Protein AF-A0A3M7C240-F1 (afdb_monomer)

Foldseek 3Di:
DDDDDDDDDDDDDPPDDDPPPPPPDAACPQPDAQHFDDAAQPDDDFDPVRVAPDVVLQVLFVPADAAPQKDWQDWKDFFEFDDPFWPDKDWDNGQHNNVLVVVQVPDPLFFKKKWWKKWDARTQADPVRQAHGTHITTMIITGSDADHPVRRPHQFDHRRNHTMGITGMIMMGGD

Nearest PDB structures (foldseek):
  6ilo-assembly1_A  TM=1.448E-01  e=7.488E+00  Echovirus E6

Organism: Hortaea werneckii (NCBI:txid91943)

Solvent-accessible surface area (backbone atoms only — not comparable to full-atom values): 9666 Å² total; per-residue (Å²): 133,87,82,84,90,80,85,86,79,84,77,81,81,78,78,76,78,71,79,76,75,74,74,82,74,64,39,82,49,49,83,40,77,37,0,43,42,79,83,42,60,39,80,79,42,88,46,67,72,56,46,75,68,38,65,63,40,46,54,50,32,72,66,44,63,66,31,92,63,40,42,72,48,33,66,48,33,56,15,39,73,54,72,80,47,72,69,54,70,46,83,37,77,57,90,48,46,52,63,44,46,49,54,29,72,72,36,90,68,41,32,14,39,36,38,27,38,32,43,39,46,42,27,27,49,24,94,95,33,31,61,45,63,58,30,16,31,28,39,30,35,31,19,48,38,75,59,42,60,88,27,33,68,41,47,59,49,72,42,75,70,30,67,32,40,31,32,24,15,29,27,31,24,59,108

pLDDT: mean 90.78, std 16.63, range [34.62, 98.94]

Sequence (175 aa):
MQLISGLLLGASALAAASPLVERQSFSTDPNAPCGVQSFGTGPPSGSDASFEANPAYSAFAFAAPAPKGYKAAFRNQDGSTQQDGYMGYYLLQTYNTTACGQYCDNANGCNAFNIYFERDPLLNPAPACPNPLPTTNIKCSLWGSPVSAATATNEGQYREQFHVVIAGSDGFNKQ

Secondary structure (DSSP, 8-state):
---------------------------SSTTSTTPBPPPP-SPP-SSHHHHHT-HHHHHHHHHSPPPTTEEEEEEEESSB--SS-EEEEEEESS--HHHHHHHHHHSTT--EEEEEEEEEESB--BTTBSSPPEEEEEEEEEESS---GGG--B-EEEETTEEEEEEEEEEEEE-

Mean predicted aligned error: 8.28 Å

Radius of gyration: 26.03 Å; Cα contacts (8 Å, |Δi|>4): 395; chains: 1; bounding box: 74×46×84 Å

Structure (mmCIF, N/CA/C/O backbone):
data_AF-A0A3M7C240-F1
#
_entry.id   AF-A0A3M7C240-F1
#
loop_
_atom_site.group_PDB
_atom_site.id
_atom_site.type_symbol
_atom_site.label_atom_id
_atom_site.label_alt_id
_atom_site.label_comp_id
_atom_site.label_asym_id
_atom_site.label_entity_id
_atom_site.label_seq_id
_atom_site.pdbx_PDB_ins_code
_atom_site.Cartn_x
_atom_site.Cartn_y
_atom_site.Cartn_z
_atom_site.occupancy
_atom_site.B_iso_or_equiv
_atom_site.auth_seq_id
_atom_site.auth_comp_id
_atom_site.auth_asym_id
_atom_site.auth_atom_id
_atom_site.pdbx_PDB_model_num
ATOM 1 N N . MET A 1 1 ? 54.310 31.393 -69.124 1.00 38.94 1 MET A N 1
ATOM 2 C CA . MET A 1 1 ? 53.194 32.036 -68.399 1.00 38.94 1 MET A CA 1
ATOM 3 C C . MET A 1 1 ? 52.076 31.005 -68.370 1.00 38.94 1 MET A C 1
ATOM 5 O O . MET A 1 1 ? 51.603 30.652 -69.435 1.00 38.94 1 MET A O 1
ATOM 9 N N . GLN A 1 2 ? 51.957 30.224 -67.293 1.00 34.75 2 GLN A N 1
ATOM 10 C CA . GLN A 1 2 ? 51.044 30.509 -66.171 1.00 34.75 2 GLN A CA 1
ATOM 11 C C . GLN A 1 2 ? 49.575 30.544 -66.652 1.00 34.75 2 GLN A C 1
ATOM 13 O O . GLN A 1 2 ? 49.280 31.308 -67.555 1.00 34.75 2 GLN A O 1
ATOM 18 N N . LEU A 1 3 ? 48.600 29.806 -66.121 1.00 34.62 3 LEU A N 1
ATOM 19 C CA . LEU A 1 3 ? 48.467 29.122 -64.836 1.00 34.62 3 LEU A CA 1
ATOM 20 C C . LEU A 1 3 ? 47.117 28.350 -64.841 1.00 34.62 3 LEU A C 1
ATOM 22 O O . LEU A 1 3 ? 46.161 28.792 -65.467 1.00 34.62 3 LEU A O 1
ATOM 26 N N . ILE A 1 4 ? 47.068 27.277 -64.043 1.00 42.47 4 ILE A N 1
ATOM 27 C CA . ILE A 1 4 ? 45.928 26.790 -63.235 1.00 42.47 4 ILE A CA 1
ATOM 28 C C . ILE A 1 4 ? 44.817 25.981 -63.931 1.00 42.47 4 ILE A C 1
ATOM 30 O O . ILE A 1 4 ? 43.816 26.487 -64.429 1.00 42.47 4 ILE A O 1
ATOM 34 N N . SER A 1 5 ? 44.982 24.664 -63.778 1.00 46.59 5 SER A N 1
ATOM 35 C CA . SER A 1 5 ? 43.936 23.657 -63.604 1.00 46.59 5 SER A CA 1
ATOM 36 C C . SER A 1 5 ? 43.015 23.974 -62.418 1.00 46.59 5 SER A C 1
ATOM 38 O O . SER A 1 5 ? 43.495 24.287 -61.331 1.00 46.59 5 SER A O 1
ATOM 40 N N . GLY A 1 6 ? 41.708 23.771 -62.582 1.00 40.84 6 GLY A N 1
ATOM 41 C CA . GLY A 1 6 ? 40.739 23.735 -61.485 1.00 40.84 6 GLY A CA 1
ATOM 42 C C . GLY A 1 6 ? 39.604 22.774 -61.821 1.00 40.84 6 GLY A C 1
ATOM 43 O O . GLY A 1 6 ? 38.666 23.138 -62.520 1.00 40.84 6 GLY A O 1
ATOM 44 N N . LEU A 1 7 ? 39.736 21.526 -61.373 1.00 45.59 7 LEU A N 1
ATOM 45 C CA . LEU A 1 7 ? 38.768 20.448 -61.564 1.00 45.59 7 LEU A CA 1
ATOM 46 C C . LEU A 1 7 ? 37.586 20.654 -60.597 1.00 45.59 7 LEU A C 1
ATOM 48 O O . LEU A 1 7 ? 37.773 20.660 -59.381 1.00 45.59 7 LEU A O 1
ATOM 52 N N . LEU A 1 8 ? 36.377 20.824 -61.131 1.00 46.50 8 LEU A N 1
ATOM 53 C CA . LEU A 1 8 ? 35.131 20.870 -60.360 1.00 46.50 8 LEU A CA 1
ATOM 54 C C . LEU A 1 8 ? 34.767 19.455 -59.887 1.00 46.50 8 LEU A C 1
ATOM 56 O O . LEU A 1 8 ? 34.249 18.651 -60.658 1.00 46.50 8 LEU A O 1
ATOM 60 N N . LEU A 1 9 ? 35.021 19.153 -58.614 1.00 43.72 9 LEU A N 1
ATOM 61 C CA . LEU A 1 9 ? 34.485 17.971 -57.936 1.00 43.72 9 LEU A CA 1
ATOM 62 C C . LEU A 1 9 ? 33.205 18.369 -57.195 1.00 43.72 9 LEU A C 1
ATOM 64 O O . LEU A 1 9 ? 33.243 18.846 -56.063 1.00 43.72 9 LEU A O 1
ATOM 68 N N . GLY A 1 10 ? 32.062 18.181 -57.851 1.00 50.06 10 GLY A N 1
ATOM 69 C CA . GLY A 1 10 ? 30.765 18.167 -57.182 1.00 50.06 10 GLY A CA 1
ATOM 70 C C . GLY A 1 10 ? 30.605 16.853 -56.423 1.00 50.06 10 GLY A C 1
ATOM 71 O O . GLY A 1 10 ? 30.299 15.831 -57.028 1.00 50.06 10 GLY A O 1
ATOM 72 N N . ALA A 1 11 ? 30.832 16.865 -55.111 1.00 53.03 11 ALA A N 1
ATOM 73 C CA . ALA A 1 11 ? 30.492 15.743 -54.246 1.00 53.03 11 ALA A CA 1
ATOM 74 C C . ALA A 1 11 ? 29.052 15.921 -53.749 1.00 53.03 11 ALA A C 1
ATOM 76 O O . ALA A 1 11 ? 28.751 16.822 -52.966 1.00 53.03 11 ALA A O 1
ATOM 77 N N . SER A 1 12 ? 28.154 15.071 -54.242 1.00 54.97 12 SER A N 1
ATOM 78 C CA . SER A 1 12 ? 26.779 14.953 -53.768 1.00 54.97 12 SER A CA 1
ATOM 79 C C . SER A 1 12 ? 26.772 14.588 -52.282 1.00 54.97 12 SER A C 1
ATOM 81 O O . SER A 1 12 ? 27.279 13.538 -51.891 1.00 54.97 12 SER A O 1
ATOM 83 N N . ALA A 1 13 ? 26.187 15.448 -51.450 1.00 54.75 13 ALA A N 1
ATOM 84 C CA . ALA A 1 13 ? 25.921 15.128 -50.057 1.00 54.75 13 ALA A CA 1
ATOM 85 C C . ALA A 1 13 ? 24.826 14.051 -49.994 1.00 54.75 13 ALA A C 1
ATOM 87 O O . ALA A 1 13 ? 23.645 14.334 -50.193 1.00 54.75 13 ALA A O 1
ATOM 88 N N . LEU A 1 14 ? 25.218 12.803 -49.732 1.00 53.50 14 LEU A N 1
ATOM 89 C CA . LEU A 1 14 ? 24.298 11.763 -49.279 1.00 53.50 14 LEU A CA 1
ATOM 90 C C . LEU A 1 14 ? 23.830 12.149 -47.873 1.00 53.50 14 LEU A C 1
ATOM 92 O O . LEU A 1 14 ? 24.538 11.941 -46.890 1.00 53.50 14 LEU A O 1
ATOM 96 N N . ALA A 1 15 ? 22.644 12.748 -47.783 1.00 54.91 15 ALA A N 1
ATOM 97 C CA . ALA A 1 15 ? 21.942 12.895 -46.520 1.00 54.91 15 ALA A CA 1
ATOM 98 C C . ALA A 1 15 ? 21.587 11.489 -46.015 1.00 54.91 15 ALA A C 1
ATOM 100 O O . ALA A 1 15 ? 20.655 10.855 -46.507 1.00 54.91 15 ALA A O 1
ATOM 101 N N . ALA A 1 16 ? 22.364 10.976 -45.061 1.00 58.59 16 ALA A N 1
ATOM 102 C CA . ALA A 1 16 ? 21.997 9.777 -44.330 1.00 58.59 16 ALA A CA 1
ATOM 103 C C . ALA A 1 16 ? 20.727 10.090 -43.528 1.00 58.59 16 ALA A C 1
ATOM 105 O O . ALA A 1 16 ? 20.770 10.841 -42.553 1.00 58.59 16 ALA A O 1
ATOM 106 N N . ALA A 1 17 ? 19.588 9.546 -43.959 1.00 60.03 17 ALA A N 1
ATOM 107 C CA . ALA A 1 17 ? 18.382 9.544 -43.150 1.00 60.03 17 ALA A CA 1
ATOM 108 C C . ALA A 1 17 ? 18.697 8.780 -41.859 1.00 60.03 17 ALA A C 1
ATOM 110 O O . ALA A 1 17 ? 18.984 7.582 -41.892 1.00 60.03 17 ALA A O 1
ATOM 111 N N . SER A 1 18 ? 18.706 9.480 -40.724 1.00 62.09 18 SE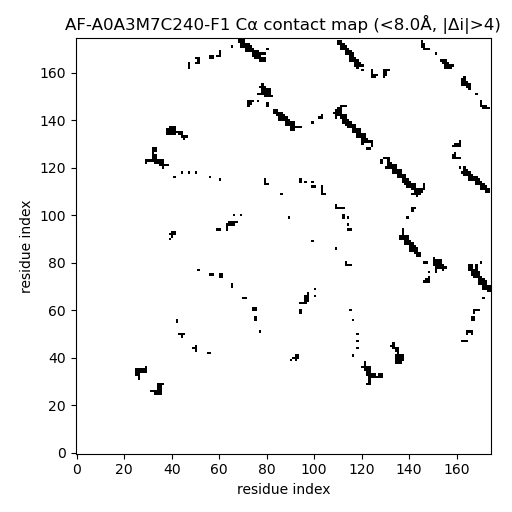R A N 1
ATOM 112 C CA . SER A 1 18 ? 18.771 8.823 -39.422 1.00 62.09 18 SER A CA 1
ATOM 113 C C . SER A 1 18 ? 17.578 7.872 -39.316 1.00 62.09 18 SER A C 1
ATOM 115 O O . SER A 1 18 ? 16.469 8.286 -39.672 1.00 62.09 18 SER A O 1
ATOM 117 N N . PRO A 1 19 ? 17.755 6.621 -38.850 1.00 54.09 19 PRO A N 1
ATOM 118 C CA . PRO A 1 19 ? 16.606 5.786 -38.560 1.00 54.09 19 PRO A CA 1
ATOM 119 C C . PRO A 1 19 ? 15.785 6.540 -37.517 1.00 54.09 19 PRO A C 1
ATOM 121 O O . PRO A 1 19 ? 16.286 6.881 -36.443 1.00 54.09 19 PRO A O 1
ATOM 124 N N . LEU A 1 20 ? 14.541 6.865 -37.867 1.00 54.19 20 LEU A N 1
ATOM 125 C CA . LEU A 1 20 ? 13.560 7.269 -36.880 1.00 54.19 20 LEU A CA 1
ATOM 126 C C . LEU A 1 20 ? 13.501 6.103 -35.898 1.00 54.19 20 LEU A C 1
ATOM 128 O O . LEU A 1 20 ? 13.036 5.023 -36.250 1.00 54.19 20 LEU A O 1
ATOM 132 N N . VAL A 1 21 ? 14.058 6.296 -34.703 1.00 55.22 21 VAL A N 1
ATOM 133 C CA . VAL A 1 21 ? 13.801 5.403 -33.581 1.00 55.22 21 VAL A CA 1
ATOM 134 C C . VAL A 1 21 ? 12.293 5.450 -33.407 1.00 55.22 21 VAL A C 1
ATOM 136 O O . VAL A 1 21 ? 11.749 6.460 -32.956 1.00 55.22 21 VAL A O 1
ATOM 139 N N . GLU A 1 22 ? 11.616 4.400 -33.861 1.00 55.84 22 GLU A N 1
ATOM 140 C CA . GLU A 1 22 ? 10.214 4.181 -33.566 1.00 55.84 22 GLU A CA 1
ATOM 141 C C . GLU A 1 22 ? 10.115 4.235 -32.045 1.00 55.84 22 GLU A C 1
ATOM 143 O O . GLU A 1 22 ? 10.701 3.409 -31.342 1.00 55.84 22 GLU A O 1
ATOM 148 N N . ARG A 1 23 ? 9.501 5.303 -31.517 1.00 55.84 23 ARG A N 1
ATOM 149 C CA . ARG A 1 23 ? 9.247 5.392 -30.083 1.00 55.84 23 ARG A CA 1
ATOM 150 C C . ARG A 1 23 ? 8.450 4.144 -29.758 1.00 55.84 23 ARG A C 1
ATOM 152 O O . ARG A 1 23 ? 7.321 4.040 -30.227 1.00 55.84 23 ARG A O 1
ATOM 159 N N . GLN A 1 24 ? 9.029 3.219 -28.995 1.00 59.41 24 GLN A N 1
ATOM 160 C CA . GLN A 1 24 ? 8.269 2.112 -28.436 1.00 59.41 24 GLN A CA 1
ATOM 161 C C . GLN A 1 24 ? 7.116 2.732 -27.649 1.00 59.41 24 GLN A C 1
ATOM 163 O O . GLN A 1 24 ? 7.303 3.296 -26.571 1.00 59.41 24 GLN A O 1
ATOM 168 N N . SER A 1 25 ? 5.930 2.728 -28.246 1.00 70.06 25 SER A N 1
ATOM 169 C CA . SER A 1 25 ? 4.715 3.161 -27.589 1.00 70.06 25 SER A CA 1
ATOM 170 C C . SER A 1 25 ? 4.346 2.049 -26.623 1.00 70.06 25 SER A C 1
ATOM 172 O O . SER A 1 25 ? 3.880 0.991 -27.046 1.00 70.06 25 SER A O 1
ATOM 174 N N . PHE A 1 26 ? 4.614 2.258 -25.336 1.00 77.19 26 PHE A N 1
ATOM 175 C CA . PHE A 1 26 ? 4.123 1.357 -24.301 1.00 77.19 26 PHE A CA 1
ATOM 176 C C . PHE A 1 26 ? 2.594 1.311 -24.353 1.00 77.19 26 PHE A C 1
ATOM 178 O O . PHE A 1 26 ? 1.943 2.334 -24.585 1.00 77.19 26 PHE A O 1
ATOM 185 N N . SER A 1 27 ? 2.030 0.116 -24.171 1.00 88.00 27 SER A N 1
ATOM 186 C CA . SER A 1 27 ? 0.579 -0.072 -24.175 1.00 88.00 27 SER A CA 1
ATOM 187 C C . SER A 1 27 ? -0.063 0.729 -23.043 1.00 88.00 27 SER A C 1
ATOM 189 O O . SER A 1 27 ? 0.473 0.790 -21.936 1.00 88.00 27 SER A O 1
ATOM 191 N N . THR A 1 28 ? -1.225 1.325 -23.300 1.00 90.88 28 THR A N 1
ATOM 192 C CA . THR A 1 28 ? -2.045 1.962 -22.261 1.00 90.88 28 THR A CA 1
ATOM 193 C C . THR A 1 28 ? -2.915 0.961 -21.500 1.00 90.88 28 THR A C 1
ATOM 195 O O . THR A 1 28 ? -3.501 1.329 -20.486 1.00 90.88 28 THR A O 1
ATOM 198 N N . ASP A 1 29 ? -3.008 -0.289 -21.965 1.00 94.81 29 ASP A N 1
ATOM 199 C CA . ASP A 1 29 ? -3.609 -1.383 -21.202 1.00 94.81 29 ASP A CA 1
ATOM 200 C C . ASP A 1 29 ? -2.607 -1.870 -20.141 1.00 94.81 29 ASP A C 1
ATOM 202 O O . ASP A 1 29 ? -1.578 -2.441 -20.518 1.00 94.81 29 ASP A O 1
ATOM 206 N N . PRO A 1 30 ? -2.885 -1.696 -18.834 1.00 94.00 30 PRO A N 1
ATOM 207 C CA . PRO A 1 30 ? -1.976 -2.105 -17.766 1.00 94.00 30 PRO A CA 1
ATOM 208 C C . PRO A 1 30 ? -1.773 -3.626 -17.687 1.00 94.00 30 PRO A C 1
ATOM 210 O O . PRO A 1 30 ? -0.853 -4.071 -17.008 1.00 94.00 30 PRO A O 1
ATOM 213 N N . ASN A 1 31 ? -2.591 -4.441 -18.358 1.00 95.31 31 ASN A N 1
ATOM 214 C CA . ASN A 1 31 ? -2.420 -5.897 -18.381 1.00 95.31 31 ASN A CA 1
ATOM 215 C C . ASN A 1 31 ? -1.586 -6.380 -19.573 1.00 95.31 31 ASN A C 1
ATOM 217 O O . ASN A 1 31 ? -1.110 -7.516 -19.571 1.00 95.31 31 ASN A O 1
ATOM 221 N N . ALA A 1 32 ? -1.375 -5.535 -20.583 1.00 96.62 32 ALA A N 1
ATOM 222 C CA . ALA A 1 32 ? -0.537 -5.881 -21.722 1.00 96.62 32 ALA A CA 1
ATOM 223 C C . ALA A 1 32 ? 0.940 -6.022 -21.296 1.00 96.62 32 ALA A C 1
ATOM 225 O O . ALA A 1 32 ? 1.364 -5.377 -20.331 1.00 96.62 32 ALA A O 1
ATOM 226 N N . PRO A 1 33 ? 1.755 -6.824 -22.008 1.00 96.19 33 PRO A N 1
ATOM 227 C CA . PRO A 1 33 ? 3.204 -6.832 -21.827 1.00 96.19 33 PRO A CA 1
ATOM 228 C C . PRO A 1 33 ? 3.772 -5.415 -21.921 1.00 96.19 33 PRO A C 1
ATOM 230 O O . PRO A 1 33 ? 3.527 -4.712 -22.903 1.00 96.19 33 PRO A O 1
ATOM 233 N N . CYS A 1 34 ? 4.513 -4.984 -20.900 1.00 96.62 34 CYS A N 1
ATOM 234 C CA . CYS A 1 34 ? 5.043 -3.623 -20.806 1.00 96.62 34 CYS A CA 1
ATOM 235 C C . CYS A 1 34 ? 3.969 -2.523 -20.869 1.00 96.62 34 CYS A C 1
ATOM 237 O O . CYS A 1 34 ? 4.237 -1.410 -21.320 1.00 96.62 34 CYS A O 1
ATOM 239 N N . GLY A 1 35 ? 2.749 -2.832 -20.423 1.00 97.25 35 GLY A N 1
ATOM 240 C CA . GLY A 1 35 ? 1.664 -1.871 -20.278 1.00 97.25 35 GLY A CA 1
ATOM 241 C C . GLY A 1 35 ? 1.910 -0.896 -19.132 1.00 97.25 35 GLY A C 1
ATOM 242 O O . GLY A 1 35 ? 2.332 -1.308 -18.049 1.00 97.25 35 GLY A O 1
ATOM 243 N N . VAL A 1 36 ? 1.652 0.391 -19.355 1.00 96.56 36 VAL A N 1
ATOM 244 C CA . VAL A 1 36 ? 1.878 1.456 -18.367 1.00 96.56 36 VAL A CA 1
ATOM 245 C C . VAL A 1 36 ? 1.061 1.200 -17.098 1.00 96.56 36 VAL A C 1
ATOM 247 O O . VAL A 1 36 ? -0.147 0.982 -17.162 1.00 96.56 36 VAL A O 1
ATOM 250 N N . GLN A 1 37 ? 1.728 1.231 -15.943 1.00 96.19 37 GLN A N 1
ATOM 251 C CA . GLN A 1 37 ? 1.107 1.116 -14.622 1.00 96.19 37 GLN A CA 1
ATOM 252 C C . GLN A 1 37 ? 0.858 2.496 -14.004 1.00 96.19 37 GLN A C 1
ATOM 254 O O . GLN A 1 37 ? 1.345 3.524 -14.480 1.00 96.19 37 GLN A O 1
ATOM 259 N N . SER A 1 38 ? 0.099 2.525 -12.911 1.00 93.75 38 SER A N 1
ATOM 260 C CA . SER A 1 38 ? -0.122 3.747 -12.141 1.00 93.75 38 SER A CA 1
ATOM 261 C C . SER A 1 38 ? 1.172 4.263 -11.508 1.00 93.75 38 SER A C 1
ATOM 263 O O . SER A 1 38 ? 1.954 3.493 -10.957 1.00 93.75 38 SER A O 1
ATOM 265 N N . PHE A 1 39 ? 1.364 5.582 -11.549 1.00 94.19 39 PHE A N 1
ATOM 266 C CA . PHE A 1 39 ? 2.466 6.258 -10.872 1.00 94.19 39 PHE A CA 1
ATOM 267 C C . PHE A 1 39 ? 2.076 6.565 -9.422 1.00 94.19 39 PHE A C 1
ATOM 269 O O . PHE A 1 39 ? 1.098 7.276 -9.178 1.00 94.19 39 PHE A O 1
ATOM 276 N N . GLY A 1 40 ? 2.842 6.037 -8.474 1.00 94.75 40 GLY A N 1
ATOM 277 C CA . GLY A 1 40 ? 2.629 6.239 -7.050 1.00 94.75 40 GLY A CA 1
ATOM 278 C C . GLY A 1 40 ? 3.269 7.520 -6.517 1.00 94.75 40 GLY A C 1
ATOM 279 O O . GLY A 1 40 ? 4.204 8.071 -7.097 1.00 94.75 40 GLY A O 1
ATOM 280 N N . THR A 1 41 ? 2.755 8.004 -5.389 1.00 96.12 41 THR A N 1
ATOM 281 C CA . THR A 1 41 ? 3.206 9.244 -4.733 1.00 96.12 41 THR A CA 1
ATOM 282 C C . THR A 1 41 ? 3.894 9.013 -3.393 1.00 96.12 41 THR A C 1
ATOM 284 O O . THR A 1 41 ? 4.203 9.972 -2.682 1.00 96.12 41 THR A O 1
ATOM 287 N N . GLY A 1 42 ? 4.127 7.756 -3.014 1.00 95.44 42 GLY A N 1
ATOM 288 C CA . GLY A 1 42 ? 4.889 7.448 -1.814 1.00 95.44 42 GLY A CA 1
ATOM 289 C C . GLY A 1 42 ? 6.372 7.811 -1.968 1.00 95.44 42 GLY A C 1
ATOM 2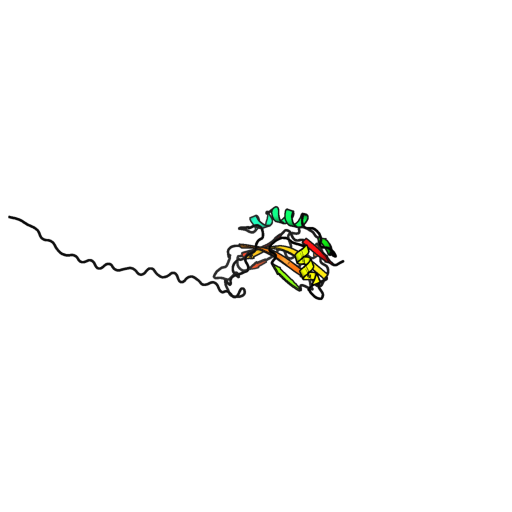90 O O . GLY A 1 42 ? 6.844 8.061 -3.081 1.00 95.44 42 GLY A O 1
ATOM 291 N N . PRO A 1 43 ? 7.133 7.833 -0.859 1.00 94.81 43 PRO A N 1
ATOM 292 C CA . PRO A 1 43 ? 8.571 8.073 -0.902 1.00 94.81 43 PRO A CA 1
ATOM 293 C C . PRO A 1 43 ? 9.271 7.172 -1.937 1.00 94.81 43 PRO A C 1
ATOM 295 O O . PRO A 1 43 ? 9.069 5.952 -1.898 1.00 94.81 43 PRO A O 1
ATOM 298 N N . PRO A 1 44 ? 10.068 7.740 -2.862 1.00 89.25 44 PRO A N 1
ATOM 299 C CA . PRO A 1 44 ? 10.671 6.982 -3.951 1.00 89.25 44 PRO A CA 1
ATOM 300 C C . PRO A 1 44 ? 11.710 5.985 -3.431 1.00 89.25 44 PRO A C 1
ATOM 302 O O . PRO A 1 44 ? 12.408 6.248 -2.453 1.00 89.25 44 PRO A O 1
ATOM 305 N N . SER A 1 45 ? 11.840 4.860 -4.128 1.00 90.56 45 SER A N 1
ATOM 306 C CA . SER A 1 45 ? 12.858 3.834 -3.887 1.00 90.56 45 SER A CA 1
ATOM 307 C C . SER A 1 45 ? 13.393 3.326 -5.228 1.00 90.56 45 SER A C 1
ATOM 309 O O . SER A 1 45 ? 12.655 3.280 -6.209 1.00 90.56 45 SER A O 1
ATOM 311 N N . GLY A 1 46 ? 14.682 2.987 -5.302 1.00 90.12 46 GLY A N 1
ATOM 312 C CA . GLY A 1 46 ? 15.308 2.478 -6.534 1.00 90.12 46 GLY A CA 1
ATOM 313 C C . GLY A 1 46 ? 15.431 0.952 -6.563 1.00 90.12 46 GLY A C 1
ATOM 314 O O . GLY A 1 46 ? 15.373 0.330 -7.622 1.00 90.12 46 GLY A O 1
ATOM 315 N N . SER A 1 47 ? 15.557 0.341 -5.390 1.00 94.62 47 SER A N 1
ATOM 316 C CA . SER A 1 47 ? 15.745 -1.095 -5.168 1.00 94.62 47 SER A CA 1
ATOM 317 C C . SER A 1 47 ? 14.964 -1.567 -3.946 1.00 94.62 47 SER A C 1
ATOM 319 O O . SER A 1 47 ? 14.591 -0.744 -3.107 1.00 94.62 47 SER A O 1
ATOM 321 N N . ASP A 1 48 ? 14.795 -2.879 -3.818 1.00 95.12 48 ASP A N 1
ATOM 322 C CA . ASP A 1 48 ? 14.163 -3.537 -2.670 1.00 95.12 48 ASP A CA 1
ATOM 323 C C . ASP A 1 48 ? 14.820 -3.092 -1.360 1.00 95.12 48 ASP A C 1
ATOM 325 O O . ASP A 1 48 ? 14.163 -2.510 -0.508 1.00 95.12 48 ASP A O 1
ATOM 329 N N . ALA A 1 49 ? 16.152 -3.188 -1.270 1.00 96.00 49 ALA A N 1
ATOM 330 C CA . ALA A 1 49 ? 16.895 -2.770 -0.082 1.00 96.00 49 ALA A CA 1
ATOM 331 C C . ALA A 1 49 ? 16.679 -1.287 0.275 1.00 96.00 49 ALA A C 1
ATOM 333 O O . ALA A 1 49 ? 16.586 -0.936 1.448 1.00 96.00 49 ALA A O 1
ATOM 334 N N . SER A 1 50 ? 16.594 -0.395 -0.723 1.00 96.88 50 SER A N 1
ATOM 335 C CA . SER A 1 50 ? 16.316 1.028 -0.466 1.00 96.88 50 SER A CA 1
ATOM 336 C C . SER A 1 50 ? 14.871 1.289 -0.036 1.00 96.88 50 SER A C 1
ATOM 338 O O . SER A 1 50 ? 14.613 2.277 0.645 1.00 96.88 50 SER A O 1
ATOM 340 N N . PHE A 1 51 ? 13.939 0.430 -0.456 1.00 98.00 51 PHE A N 1
ATOM 341 C CA . PHE A 1 51 ? 12.536 0.492 -0.077 1.00 98.00 51 PHE A CA 1
ATOM 342 C C . PHE A 1 51 ? 12.352 -0.030 1.352 1.00 98.00 51 PHE A C 1
ATOM 344 O O . PHE A 1 51 ? 11.891 0.707 2.216 1.00 98.00 51 PHE A O 1
ATOM 351 N N . GLU A 1 52 ? 12.790 -1.257 1.623 1.00 95.94 52 GLU A N 1
ATOM 352 C CA . GLU A 1 52 ? 12.647 -1.929 2.921 1.00 95.94 52 GLU A CA 1
ATOM 353 C C . GLU A 1 52 ? 13.351 -1.160 4.047 1.00 95.94 52 GLU A C 1
ATOM 355 O O . GLU A 1 52 ? 12.834 -1.046 5.154 1.00 95.94 52 GLU A O 1
ATOM 360 N N . ALA A 1 53 ? 14.507 -0.550 3.764 1.00 96.06 53 ALA A N 1
ATOM 361 C CA . ALA A 1 53 ? 15.240 0.243 4.748 1.00 96.06 53 ALA A CA 1
ATOM 362 C C . ALA A 1 53 ? 14.709 1.680 4.924 1.00 96.06 53 ALA A C 1
ATOM 364 O O . ALA A 1 53 ? 15.312 2.451 5.674 1.00 96.06 53 ALA A O 1
ATOM 365 N N . ASN A 1 54 ? 13.641 2.092 4.229 1.00 97.44 54 ASN A N 1
ATOM 366 C CA . ASN A 1 54 ? 13.183 3.481 4.245 1.00 97.44 54 ASN A CA 1
ATOM 367 C C . ASN A 1 54 ? 12.433 3.821 5.552 1.00 97.44 54 ASN A C 1
ATOM 369 O O . ASN A 1 54 ? 11.275 3.428 5.729 1.00 97.44 54 ASN A O 1
ATOM 373 N N . PRO A 1 55 ? 13.016 4.639 6.452 1.00 97.06 55 PRO A N 1
ATOM 374 C CA . PRO A 1 55 ? 12.404 4.926 7.749 1.00 97.06 55 PRO A CA 1
ATOM 375 C C . PRO A 1 55 ? 11.125 5.768 7.638 1.00 97.06 55 PRO A C 1
ATOM 377 O O . PRO A 1 55 ? 10.339 5.820 8.587 1.00 97.06 55 PRO A O 1
ATOM 380 N N . ALA A 1 56 ? 10.889 6.429 6.497 1.00 97.81 56 ALA A N 1
ATOM 381 C CA . ALA A 1 56 ? 9.692 7.234 6.293 1.00 97.81 56 ALA A CA 1
ATOM 382 C C . ALA A 1 56 ? 8.418 6.382 6.360 1.00 97.81 56 ALA A C 1
ATOM 384 O O . ALA A 1 56 ? 7.415 6.847 6.898 1.00 97.81 56 ALA A O 1
ATOM 385 N N . TYR A 1 57 ? 8.451 5.139 5.870 1.00 98.31 57 TYR A N 1
ATOM 386 C CA . TYR A 1 57 ? 7.278 4.261 5.871 1.00 98.31 57 TYR A CA 1
ATOM 387 C C . TYR A 1 57 ? 6.814 3.950 7.294 1.00 98.31 57 TYR A C 1
ATOM 389 O O . TYR A 1 57 ? 5.636 4.124 7.609 1.00 98.31 57 TYR A O 1
ATOM 397 N N . SER A 1 58 ? 7.758 3.618 8.179 1.00 98.12 58 SER A N 1
ATOM 398 C CA . SER A 1 58 ? 7.475 3.400 9.599 1.00 98.12 58 SER A CA 1
ATOM 399 C C . SER A 1 58 ? 6.992 4.667 10.302 1.00 98.12 58 SER A C 1
ATOM 401 O O . SER A 1 58 ? 6.026 4.626 11.068 1.00 98.12 58 SER A O 1
ATOM 403 N N . ALA A 1 59 ? 7.591 5.819 9.983 1.00 98.31 59 ALA A N 1
ATOM 404 C CA . ALA A 1 59 ? 7.145 7.098 10.522 1.00 98.31 59 ALA A CA 1
ATOM 405 C C . ALA A 1 59 ? 5.690 7.418 10.132 1.00 98.31 59 ALA A C 1
ATOM 407 O O . ALA A 1 59 ? 4.909 7.830 10.991 1.00 98.31 59 ALA A O 1
ATOM 408 N N . PHE A 1 60 ? 5.301 7.202 8.869 1.00 98.44 60 PHE A N 1
ATOM 409 C CA . PHE A 1 60 ? 3.922 7.412 8.418 1.00 98.44 60 PHE A CA 1
ATOM 410 C C . PHE A 1 60 ? 2.939 6.448 9.088 1.00 98.44 60 PHE A C 1
ATOM 412 O O . PHE A 1 60 ? 1.914 6.904 9.596 1.00 98.44 60 PHE A O 1
ATOM 419 N N . ALA A 1 61 ? 3.267 5.155 9.135 1.00 98.25 61 ALA A N 1
ATOM 420 C CA . ALA A 1 61 ? 2.440 4.119 9.752 1.00 98.25 61 ALA A CA 1
ATOM 421 C C . ALA A 1 61 ? 2.143 4.432 11.232 1.00 98.25 61 ALA A C 1
ATOM 423 O O . ALA A 1 61 ? 0.990 4.553 11.649 1.00 98.25 61 ALA A O 1
ATOM 424 N N . PHE A 1 62 ? 3.174 4.696 12.042 1.00 98.31 62 PHE A N 1
ATOM 425 C CA . PHE A 1 62 ? 2.963 5.010 13.458 1.00 98.31 62 PHE A CA 1
ATOM 426 C C . PHE A 1 62 ? 2.274 6.360 13.701 1.00 98.31 62 PHE A C 1
ATOM 428 O O . PHE A 1 62 ? 1.531 6.491 14.675 1.00 98.31 62 PHE A O 1
ATOM 435 N N . ALA A 1 63 ? 2.492 7.358 12.838 1.00 98.00 63 ALA A N 1
ATOM 436 C CA . ALA A 1 63 ? 1.866 8.672 12.981 1.00 98.00 63 ALA A CA 1
ATOM 437 C C . ALA A 1 63 ? 0.392 8.698 12.544 1.00 98.00 63 ALA A C 1
ATOM 439 O O . ALA A 1 63 ? -0.361 9.573 12.979 1.00 98.00 63 ALA A O 1
ATOM 440 N N . ALA A 1 64 ? -0.038 7.773 11.683 1.00 97.50 64 ALA A N 1
ATOM 441 C CA . ALA A 1 64 ? -1.383 7.795 11.132 1.00 97.50 64 ALA A CA 1
ATOM 442 C C . ALA A 1 64 ? -2.444 7.498 12.216 1.00 97.50 64 ALA A C 1
ATOM 444 O O . ALA A 1 64 ? -2.393 6.456 12.882 1.00 97.50 64 ALA A O 1
ATOM 445 N N . PRO A 1 65 ? -3.452 8.364 12.414 1.00 97.38 65 PRO A N 1
ATOM 446 C CA . PRO A 1 65 ? -4.487 8.124 13.413 1.00 97.38 65 PRO A CA 1
ATOM 447 C C . PRO A 1 65 ? -5.413 6.980 12.983 1.00 97.38 65 PRO A C 1
ATOM 449 O O . PRO A 1 65 ? -5.603 6.728 11.794 1.00 97.38 65 PRO A O 1
ATOM 452 N N . ALA A 1 66 ? -6.042 6.303 13.944 1.00 97.88 66 ALA A N 1
ATOM 453 C CA . ALA A 1 66 ? -7.173 5.438 13.621 1.00 97.88 66 ALA A CA 1
ATOM 454 C C . ALA A 1 66 ? -8.372 6.305 13.188 1.00 97.88 66 ALA A C 1
ATOM 456 O O . ALA A 1 66 ? -8.691 7.268 13.894 1.00 97.88 66 ALA A O 1
ATOM 457 N N . PRO A 1 67 ? -9.048 5.999 12.066 1.00 97.75 67 PRO A N 1
ATOM 458 C CA . PRO A 1 67 ? -10.244 6.734 11.667 1.00 97.75 67 PRO A CA 1
ATOM 459 C C . PRO A 1 67 ? -11.371 6.579 12.685 1.00 97.75 67 PRO A C 1
ATOM 461 O O . PRO A 1 67 ? -11.450 5.590 13.419 1.00 97.75 67 PRO A O 1
ATOM 464 N N . LYS A 1 68 ? -12.293 7.543 12.703 1.00 97.38 68 LYS A N 1
ATOM 465 C CA . LYS A 1 68 ? -13.505 7.447 13.522 1.00 97.38 68 LYS A CA 1
ATOM 466 C C . LYS A 1 68 ? -14.274 6.171 13.159 1.00 97.38 68 LYS A C 1
ATOM 468 O O . LYS A 1 68 ? -14.525 5.932 11.988 1.00 97.38 68 LYS A O 1
ATOM 473 N N . GLY A 1 69 ? -14.669 5.391 14.166 1.00 98.25 69 GLY A N 1
ATOM 474 C CA . GLY A 1 69 ? -15.379 4.124 13.955 1.00 98.25 69 GLY A CA 1
ATOM 475 C C . GLY A 1 69 ? -14.467 2.941 13.627 1.00 98.25 69 GLY A C 1
ATOM 476 O O . GLY A 1 69 ? -14.971 1.868 13.338 1.00 98.25 69 GLY A O 1
ATOM 477 N N . TYR A 1 70 ? -13.144 3.105 13.707 1.00 98.81 70 TYR A N 1
ATOM 478 C CA . TYR A 1 70 ? -12.176 2.031 13.491 1.00 98.81 70 TYR A CA 1
ATOM 479 C C . TYR A 1 70 ? -11.220 1.899 14.681 1.00 98.81 70 TYR A C 1
ATOM 481 O O . TYR A 1 70 ? -11.023 2.844 15.449 1.00 98.81 70 TYR A O 1
ATOM 489 N N . LYS A 1 71 ? -10.618 0.720 14.857 1.00 98.62 71 LYS A N 1
ATOM 490 C CA . LYS A 1 71 ? -9.461 0.498 15.743 1.00 98.62 71 LYS A CA 1
ATOM 491 C C . LYS A 1 71 ? -8.320 -0.111 14.953 1.00 98.62 71 LYS A C 1
ATOM 493 O O . LYS A 1 71 ? -8.551 -0.939 14.078 1.00 98.62 71 LYS A O 1
ATOM 498 N N . ALA A 1 72 ? -7.094 0.269 15.301 1.00 98.44 72 ALA A N 1
ATOM 499 C CA . ALA A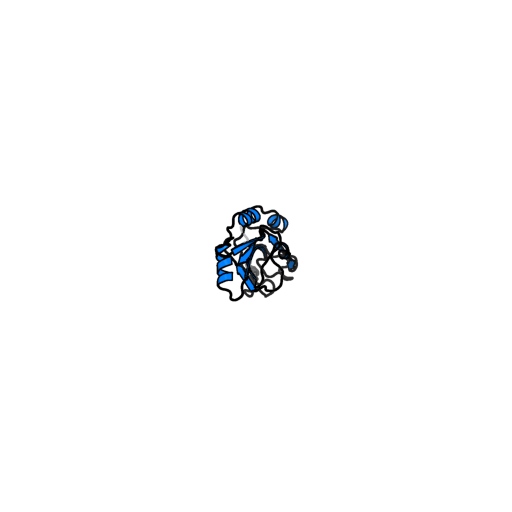 1 72 ? -5.912 -0.394 14.770 1.00 98.44 72 ALA A CA 1
ATOM 500 C C . ALA A 1 72 ? -5.867 -1.851 15.257 1.00 98.44 72 ALA A C 1
ATOM 502 O O . ALA A 1 72 ? -5.982 -2.107 16.456 1.00 98.44 72 ALA A O 1
ATOM 503 N N . ALA A 1 73 ? -5.703 -2.779 14.321 1.00 98.62 73 ALA A N 1
ATOM 504 C CA . ALA A 1 73 ? -5.499 -4.203 14.564 1.00 98.62 73 ALA A CA 1
ATOM 505 C C . ALA A 1 73 ? -4.007 -4.563 14.574 1.00 98.62 73 ALA A C 1
ATOM 507 O O . ALA A 1 73 ? -3.573 -5.417 15.342 1.00 98.62 73 ALA A O 1
ATOM 508 N N . PHE A 1 74 ? -3.222 -3.893 13.732 1.00 98.81 74 PHE A N 1
ATOM 509 C CA . PHE A 1 74 ? -1.766 -3.963 13.709 1.00 98.81 74 PHE A CA 1
ATOM 510 C C . PHE A 1 74 ? -1.198 -2.681 13.108 1.00 98.81 74 PHE A C 1
ATOM 512 O O . PHE A 1 74 ? -1.927 -1.921 12.466 1.00 98.81 74 PHE A O 1
ATOM 519 N N . ARG A 1 75 ? 0.095 -2.447 13.338 1.00 98.62 75 ARG A N 1
ATOM 520 C CA . ARG A 1 75 ? 0.818 -1.281 12.839 1.00 98.62 75 ARG A CA 1
ATOM 521 C C . ARG A 1 75 ? 2.181 -1.669 12.295 1.00 98.62 75 ARG A C 1
ATOM 523 O O . ARG A 1 75 ? 2.811 -2.550 12.876 1.00 98.62 75 ARG A O 1
ATOM 530 N N . ASN A 1 76 ? 2.619 -0.953 11.266 1.00 98.62 76 ASN A N 1
ATOM 531 C CA . ASN A 1 76 ? 3.961 -0.991 10.700 1.00 98.62 76 ASN A CA 1
ATOM 532 C C . ASN A 1 76 ? 4.519 -2.414 10.499 1.00 98.62 76 ASN A C 1
ATOM 534 O O . ASN A 1 76 ? 5.580 -2.740 11.024 1.00 98.62 76 ASN A O 1
ATOM 538 N N . GLN A 1 77 ? 3.780 -3.259 9.782 1.00 98.62 77 GLN A N 1
ATOM 539 C CA . GLN A 1 77 ? 4.279 -4.560 9.331 1.00 98.62 77 GLN A CA 1
ATOM 540 C C . GLN A 1 77 ? 4.942 -4.448 7.950 1.00 98.62 77 GLN A C 1
ATOM 542 O O . GLN A 1 77 ? 4.636 -3.526 7.185 1.00 98.62 77 GLN A O 1
ATOM 547 N N . ASP A 1 78 ? 5.785 -5.427 7.624 1.00 98.00 78 ASP A N 1
ATOM 548 C CA . ASP A 1 78 ? 6.464 -5.551 6.323 1.00 98.00 78 ASP A CA 1
ATOM 549 C C . ASP A 1 78 ? 5.648 -6.374 5.302 1.00 98.00 78 ASP A C 1
ATOM 551 O O . ASP A 1 78 ? 6.051 -6.577 4.163 1.00 98.00 78 ASP A O 1
ATOM 555 N N . GLY A 1 79 ? 4.445 -6.811 5.687 1.00 98.31 79 GLY A N 1
ATOM 556 C CA . GLY A 1 79 ? 3.496 -7.496 4.814 1.00 98.31 79 GLY A CA 1
ATOM 557 C C . GLY A 1 79 ? 2.132 -6.810 4.774 1.00 98.31 79 GLY A C 1
ATOM 558 O O . GLY A 1 79 ? 1.661 -6.230 5.758 1.00 98.31 79 GLY A O 1
ATOM 559 N N . SER A 1 80 ? 1.454 -6.887 3.631 1.00 98.75 80 SER A N 1
ATOM 560 C CA . SER A 1 80 ? 0.033 -6.546 3.526 1.00 98.75 80 SER A CA 1
ATOM 561 C C . SER A 1 80 ? -0.838 -7.726 3.954 1.00 98.75 80 SER A C 1
ATOM 563 O O . SER A 1 80 ? -0.389 -8.868 4.079 1.00 98.75 80 SER A O 1
ATOM 565 N N . THR A 1 81 ? -2.109 -7.443 4.214 1.00 98.81 81 THR A N 1
ATOM 566 C CA . THR A 1 81 ? -3.093 -8.462 4.564 1.00 98.81 81 THR A CA 1
ATOM 567 C C . THR A 1 81 ? -3.280 -9.449 3.408 1.00 98.81 81 THR A C 1
ATOM 569 O O . THR A 1 81 ? -3.492 -9.049 2.269 1.00 98.81 81 THR A O 1
ATOM 572 N N . GLN A 1 82 ? -3.258 -10.741 3.725 1.00 98.25 82 GLN A N 1
ATOM 573 C CA . GLN A 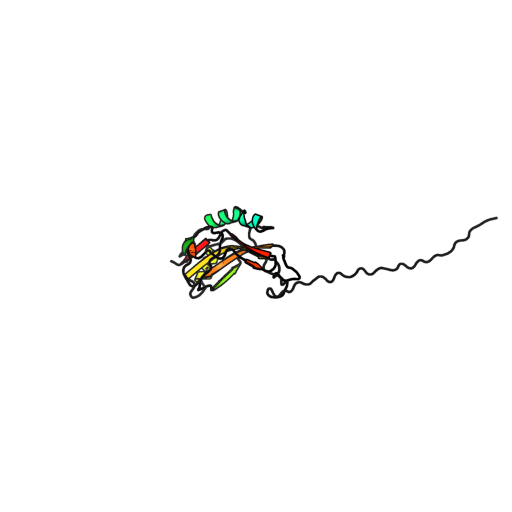1 82 ? -3.523 -11.856 2.826 1.00 98.25 82 GLN A CA 1
ATOM 574 C C . GLN A 1 82 ? -4.472 -12.824 3.531 1.00 98.25 82 GLN A C 1
ATOM 576 O O . GLN A 1 82 ? -4.078 -13.545 4.445 1.00 98.25 82 GLN A O 1
ATOM 581 N N . GLN A 1 83 ? -5.742 -12.811 3.138 1.00 97.69 83 GLN A N 1
ATOM 582 C CA . GLN A 1 83 ? -6.770 -13.716 3.655 1.00 97.69 83 GLN A CA 1
ATOM 583 C C . GLN A 1 83 ? -7.973 -13.770 2.701 1.00 97.69 83 GLN A C 1
ATOM 585 O O . GLN A 1 83 ? -7.939 -13.193 1.613 1.00 97.69 83 GLN A O 1
ATOM 590 N N . ASP A 1 84 ? -9.047 -14.443 3.108 1.00 97.12 84 ASP A N 1
ATOM 591 C CA . ASP A 1 84 ? -10.330 -14.379 2.412 1.00 97.12 84 ASP A CA 1
ATOM 592 C C . ASP A 1 84 ? -11.043 -13.039 2.645 1.00 97.12 84 ASP A C 1
ATOM 594 O O . ASP A 1 84 ? -10.801 -12.317 3.616 1.00 97.12 84 ASP A O 1
ATOM 598 N N . GLY A 1 85 ? -11.980 -12.715 1.752 1.00 97.31 85 GLY A N 1
ATOM 599 C CA . GLY A 1 85 ? -12.778 -11.495 1.854 1.00 97.31 85 GLY A CA 1
ATOM 600 C C . GLY A 1 85 ? -12.078 -10.250 1.317 1.00 97.31 85 GLY A C 1
ATOM 601 O O . GLY A 1 85 ? -12.478 -9.149 1.675 1.00 97.31 85 GLY A O 1
ATOM 602 N N . TYR A 1 86 ? -11.056 -10.387 0.469 1.00 98.44 86 TYR A N 1
ATOM 603 C CA . TYR A 1 86 ? -10.486 -9.255 -0.262 1.00 98.44 86 TYR A CA 1
ATOM 604 C C . TYR A 1 86 ? -11.537 -8.599 -1.1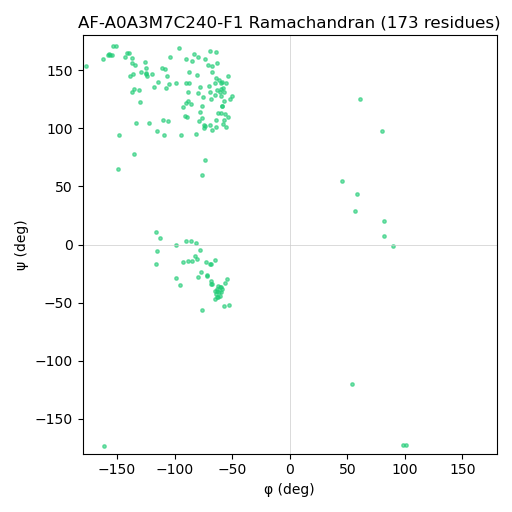67 1.00 98.44 86 TYR A C 1
ATOM 606 O O . TYR A 1 86 ? -12.221 -9.279 -1.932 1.00 98.44 86 TYR A O 1
ATOM 614 N N . MET A 1 87 ? -11.657 -7.273 -1.097 1.00 98.38 87 MET A N 1
ATOM 615 C CA . MET A 1 87 ? -12.671 -6.500 -1.831 1.00 98.38 87 MET A CA 1
ATOM 616 C C . MET A 1 87 ? -12.065 -5.536 -2.860 1.00 98.38 87 MET A C 1
ATOM 618 O O . MET A 1 87 ? -12.770 -4.682 -3.396 1.00 98.38 87 MET A O 1
ATOM 622 N N . GLY A 1 88 ? -10.766 -5.655 -3.140 1.00 98.06 88 GLY A N 1
ATOM 623 C CA . GLY A 1 88 ? -10.034 -4.735 -4.008 1.00 98.06 88 GLY A CA 1
ATOM 624 C C . GLY A 1 88 ? -9.259 -3.670 -3.234 1.00 98.06 88 GLY A C 1
ATOM 625 O O . GLY A 1 88 ? -9.132 -3.720 -2.006 1.00 98.06 88 GLY A O 1
ATOM 626 N N . TYR A 1 89 ? -8.704 -2.708 -3.971 1.00 98.38 89 TYR A N 1
ATOM 627 C CA . TYR A 1 89 ? -7.884 -1.641 -3.411 1.00 98.38 89 TYR A CA 1
ATOM 628 C C . TYR A 1 89 ? -8.089 -0.297 -4.112 1.00 98.38 89 TYR A C 1
ATOM 630 O O . TYR A 1 89 ? -8.539 -0.227 -5.253 1.00 98.38 89 TYR A O 1
ATOM 638 N N . TYR A 1 90 ? -7.682 0.763 -3.420 1.00 98.56 90 TYR A N 1
ATOM 639 C CA . TYR A 1 90 ? -7.583 2.124 -3.932 1.00 98.56 90 TYR A CA 1
ATOM 640 C C . TYR A 1 90 ? -6.141 2.613 -3.828 1.00 98.56 90 TYR A C 1
ATOM 642 O O . TYR A 1 90 ? -5.434 2.278 -2.875 1.00 98.56 90 TYR A O 1
ATOM 650 N N . LEU A 1 91 ? -5.718 3.438 -4.784 1.00 98.19 91 LEU A N 1
ATOM 651 C CA . LEU A 1 91 ? -4.468 4.187 -4.690 1.00 98.19 91 LEU A CA 1
ATOM 652 C C . LEU A 1 91 ? -4.722 5.522 -3.995 1.00 98.19 91 LEU A C 1
ATOM 654 O O . LEU A 1 91 ? -5.645 6.257 -4.351 1.00 98.19 91 LEU A O 1
ATOM 658 N N . LEU A 1 92 ? -3.893 5.836 -3.005 1.00 98.38 92 LEU A N 1
ATOM 659 C CA . LEU A 1 92 ? -3.953 7.085 -2.258 1.00 98.38 92 LEU A CA 1
ATOM 660 C C . LEU A 1 92 ? -2.779 7.993 -2.619 1.00 98.38 92 LEU A C 1
ATOM 662 O O . LEU A 1 92 ? -1.690 7.532 -2.945 1.00 98.38 92 LEU A O 1
ATOM 666 N N . GLN A 1 93 ? -3.002 9.302 -2.503 1.00 97.56 93 GLN A N 1
ATOM 667 C CA . GLN A 1 93 ? -1.958 10.312 -2.706 1.00 97.56 93 GLN A CA 1
ATOM 668 C C . GLN A 1 93 ? -1.051 10.475 -1.478 1.00 97.56 93 GLN A C 1
ATOM 670 O O . GLN A 1 93 ? 0.111 10.857 -1.596 1.00 97.56 93 GLN A O 1
ATOM 675 N N . THR A 1 94 ? -1.583 10.196 -0.289 1.00 98.06 94 THR A N 1
ATOM 676 C CA . THR A 1 94 ? -0.874 10.256 0.993 1.00 98.06 94 THR A CA 1
ATOM 677 C C . THR A 1 94 ? -1.288 9.075 1.863 1.00 98.06 94 THR A C 1
ATOM 679 O O . THR A 1 94 ? -2.308 8.433 1.601 1.00 98.06 94 THR A O 1
ATOM 682 N N . TYR A 1 95 ? -0.521 8.793 2.919 1.00 98.62 95 TYR A N 1
ATOM 683 C CA . TYR A 1 95 ? -0.847 7.752 3.896 1.00 98.62 95 TYR A CA 1
ATOM 684 C C . TYR A 1 95 ? -2.009 8.205 4.800 1.00 98.62 95 TYR A C 1
ATOM 686 O O . TYR A 1 95 ? -1.830 8.611 5.947 1.00 98.62 95 TYR A O 1
ATOM 694 N N . ASN A 1 96 ? -3.215 8.235 4.232 1.00 98.56 96 ASN A N 1
ATOM 695 C CA . ASN A 1 96 ? -4.413 8.789 4.850 1.00 98.56 96 ASN A CA 1
ATOM 696 C C . ASN A 1 96 ? -5.386 7.672 5.235 1.00 98.56 96 ASN A C 1
ATOM 698 O O . ASN A 1 96 ? -6.229 7.239 4.445 1.00 98.56 96 ASN A O 1
ATOM 702 N N . THR A 1 97 ? -5.286 7.237 6.487 1.00 98.75 97 THR A N 1
ATOM 703 C CA . THR A 1 97 ? -6.168 6.225 7.074 1.00 98.75 97 THR A CA 1
ATOM 704 C C . THR A 1 97 ? -7.633 6.651 7.050 1.00 98.75 97 THR A C 1
ATOM 706 O O . THR A 1 97 ? -8.493 5.812 6.806 1.00 98.75 97 THR A O 1
ATOM 709 N N . THR A 1 98 ? -7.943 7.938 7.248 1.00 98.56 98 THR A N 1
ATOM 710 C CA . THR A 1 98 ? -9.326 8.449 7.213 1.00 98.56 98 THR A CA 1
ATOM 711 C C . THR A 1 98 ? -9.955 8.256 5.839 1.00 98.56 98 THR A C 1
ATOM 713 O O . THR A 1 98 ? -11.078 7.767 5.754 1.00 98.56 98 THR A O 1
ATOM 716 N N . ALA A 1 99 ? -9.230 8.578 4.764 1.00 98.62 99 ALA A N 1
ATOM 717 C CA . ALA A 1 99 ? -9.706 8.345 3.400 1.00 98.62 99 ALA A CA 1
ATOM 718 C C . ALA A 1 99 ? -9.902 6.845 3.120 1.00 98.62 99 ALA A C 1
ATOM 720 O O . ALA A 1 99 ? -10.899 6.451 2.520 1.00 98.62 99 ALA A O 1
ATOM 721 N N . CYS A 1 100 ? -8.992 5.994 3.607 1.00 98.75 100 CYS A N 1
ATOM 722 C CA . CYS A 1 100 ? -9.127 4.546 3.461 1.00 98.75 100 CYS A CA 1
ATOM 723 C C . CYS A 1 100 ? -10.354 3.985 4.207 1.00 98.75 100 CYS A C 1
ATOM 725 O O . CYS A 1 100 ? -11.129 3.211 3.645 1.00 98.75 100 CYS A O 1
ATOM 727 N N . GLY A 1 101 ? -10.594 4.459 5.433 1.00 98.75 101 GLY A N 1
ATOM 728 C CA . GLY A 1 101 ? -11.801 4.146 6.199 1.00 98.75 101 GLY A CA 1
ATOM 729 C C . GLY A 1 101 ? -13.083 4.576 5.484 1.00 98.75 101 GLY A C 1
ATOM 730 O O . GLY A 1 101 ? -14.026 3.798 5.424 1.00 98.75 101 GLY A O 1
ATOM 731 N N . GLN A 1 102 ? -13.098 5.751 4.845 1.00 98.62 102 GLN A N 1
ATOM 732 C CA . GLN A 1 102 ? -14.247 6.210 4.051 1.00 98.62 102 GLN A CA 1
ATOM 733 C C . GLN A 1 102 ? -14.539 5.302 2.848 1.00 98.62 102 GLN A C 1
ATOM 735 O O . GLN A 1 102 ? -15.705 5.047 2.549 1.00 98.62 102 GLN A O 1
ATOM 740 N N . TYR A 1 103 ? -13.511 4.778 2.170 1.00 98.75 103 TYR A N 1
ATOM 741 C CA . TYR A 1 103 ? -13.726 3.772 1.125 1.00 98.75 103 TYR A CA 1
ATOM 742 C C . TYR A 1 103 ? -14.373 2.504 1.690 1.00 98.75 103 TYR A C 1
ATOM 744 O O . TYR A 1 103 ? -15.303 1.978 1.081 1.00 98.75 103 TYR A O 1
ATOM 752 N N . CYS A 1 104 ? -13.943 2.050 2.870 1.00 98.75 104 CYS A N 1
ATOM 753 C CA . CYS A 1 104 ? -14.561 0.908 3.545 1.00 98.75 104 CYS A CA 1
ATOM 754 C C . CYS A 1 104 ? -15.987 1.201 4.045 1.00 98.75 104 CYS A C 1
ATOM 756 O O . CYS A 1 104 ? -16.849 0.329 4.015 1.00 98.75 104 CYS A O 1
ATOM 758 N N . ASP A 1 105 ? -16.291 2.422 4.479 1.00 98.62 105 ASP A N 1
ATOM 759 C CA . ASP A 1 105 ? -17.649 2.798 4.894 1.00 98.62 105 ASP A CA 1
ATOM 760 C C . ASP A 1 105 ? -18.632 2.804 3.716 1.00 98.62 105 ASP A C 1
ATOM 762 O O . ASP A 1 105 ? -19.791 2.427 3.877 1.00 98.62 105 ASP A O 1
ATOM 766 N N . ASN A 1 106 ? -18.154 3.169 2.524 1.00 98.38 106 ASN A N 1
ATOM 767 C CA . ASN A 1 106 ? -18.957 3.208 1.301 1.00 98.38 106 ASN A CA 1
ATOM 768 C C . ASN A 1 106 ? -19.053 1.850 0.581 1.00 98.38 106 ASN A C 1
ATOM 770 O O . ASN A 1 106 ? -19.893 1.682 -0.304 1.00 98.38 106 ASN A O 1
ATOM 774 N N . ALA A 1 107 ? -18.207 0.881 0.934 1.00 98.25 107 ALA A N 1
ATOM 775 C CA . ALA A 1 107 ? -18.213 -0.454 0.351 1.00 98.25 107 ALA A CA 1
ATOM 776 C C . ALA A 1 107 ? -19.116 -1.395 1.162 1.00 98.25 107 ALA A C 1
ATOM 778 O O . ALA A 1 107 ? -18.791 -1.790 2.284 1.00 98.25 107 ALA A O 1
ATOM 779 N N . ASN A 1 108 ? -20.250 -1.795 0.580 1.00 98.06 108 ASN A N 1
ATOM 780 C CA . ASN A 1 108 ? -21.175 -2.722 1.229 1.00 98.06 108 ASN A CA 1
ATOM 781 C C . ASN A 1 108 ? -20.472 -4.041 1.600 1.00 98.06 108 ASN A C 1
ATOM 783 O O . ASN A 1 108 ? -19.930 -4.722 0.732 1.00 98.06 108 ASN A O 1
ATOM 787 N N . GLY A 1 109 ? -20.514 -4.401 2.885 1.00 97.56 109 GLY A N 1
ATOM 788 C CA . GLY A 1 109 ? -19.873 -5.604 3.422 1.00 97.56 109 GLY A CA 1
ATOM 789 C C . GLY A 1 109 ? -18.424 -5.427 3.888 1.00 97.56 109 GLY A C 1
ATOM 790 O O . GLY A 1 109 ? -17.858 -6.386 4.400 1.00 97.56 109 GLY A O 1
ATOM 791 N N . CYS A 1 110 ? -17.822 -4.238 3.766 1.00 98.69 110 CYS A N 1
ATOM 792 C CA . CYS A 1 110 ? -16.467 -4.002 4.264 1.00 98.69 110 CYS A CA 1
ATOM 793 C C . CYS A 1 110 ? -16.436 -3.870 5.794 1.00 98.69 110 CYS A C 1
ATOM 795 O O . CYS A 1 110 ? -17.155 -3.054 6.383 1.00 98.69 110 CYS A O 1
ATOM 797 N N . ASN A 1 111 ? -15.568 -4.660 6.426 1.00 98.56 111 ASN A N 1
ATOM 798 C CA . ASN A 1 111 ? -15.393 -4.754 7.877 1.00 98.56 111 ASN A CA 1
ATOM 799 C C . ASN A 1 111 ? -14.003 -4.300 8.341 1.00 98.56 111 ASN A C 1
ATOM 801 O O . ASN A 1 111 ? -13.809 -4.019 9.525 1.00 98.56 111 ASN A O 1
ATOM 805 N N . ALA A 1 112 ? -13.042 -4.207 7.426 1.00 98.88 112 ALA A N 1
ATOM 806 C CA . ALA A 1 112 ? -11.692 -3.773 7.727 1.00 98.88 112 ALA A CA 1
ATOM 807 C C . ALA A 1 112 ? -10.992 -3.202 6.493 1.00 98.88 112 ALA A C 1
ATOM 809 O O . ALA A 1 112 ? -11.391 -3.440 5.353 1.00 98.88 112 ALA A O 1
ATOM 810 N N . PHE A 1 113 ? -9.907 -2.476 6.725 1.00 98.94 113 PHE A N 1
ATOM 811 C CA . PHE A 1 113 ? -9.004 -2.054 5.665 1.00 98.94 113 PHE A CA 1
ATOM 812 C C . PHE A 1 113 ? -7.547 -2.218 6.094 1.00 98.94 113 PHE A C 1
ATOM 814 O O . PHE A 1 113 ? -7.226 -2.207 7.285 1.00 98.94 113 PHE A O 1
ATOM 821 N N . ASN A 1 114 ? -6.659 -2.348 5.113 1.00 98.88 114 ASN A N 1
ATOM 822 C CA . ASN A 1 114 ? -5.218 -2.337 5.319 1.00 98.88 114 ASN A CA 1
ATOM 823 C C . ASN A 1 114 ? -4.568 -1.348 4.350 1.00 98.88 114 ASN A C 1
ATOM 825 O O . ASN A 1 114 ? -4.749 -1.449 3.135 1.00 98.88 114 ASN A O 1
ATOM 829 N N . ILE A 1 115 ? -3.849 -0.381 4.916 1.00 98.94 115 ILE A N 1
ATOM 830 C CA . ILE A 1 115 ? -3.111 0.654 4.197 1.00 98.94 115 ILE A CA 1
ATOM 831 C C . ILE A 1 115 ? -1.610 0.378 4.300 1.00 98.94 115 ILE A C 1
ATOM 833 O O . ILE A 1 115 ? -1.124 0.035 5.374 1.00 98.94 115 ILE A O 1
ATOM 837 N N . TYR A 1 116 ? -0.883 0.478 3.191 1.00 98.88 116 TYR A N 1
ATOM 838 C CA . TYR A 1 116 ? 0.540 0.131 3.128 1.00 98.88 116 TYR A CA 1
ATOM 839 C C . TYR A 1 116 ? 1.239 0.816 1.951 1.00 98.88 116 TYR A C 1
ATOM 841 O O . TYR A 1 116 ? 0.588 1.301 1.019 1.00 98.88 116 TYR A O 1
ATOM 849 N N . PHE A 1 117 ? 2.570 0.853 1.997 1.00 98.88 117 PHE A N 1
ATOM 850 C CA . PHE A 1 117 ? 3.397 1.194 0.845 1.00 98.88 117 PHE A CA 1
ATOM 851 C C . PHE A 1 117 ? 3.733 -0.080 0.071 1.00 98.88 117 PHE A C 1
ATOM 853 O O 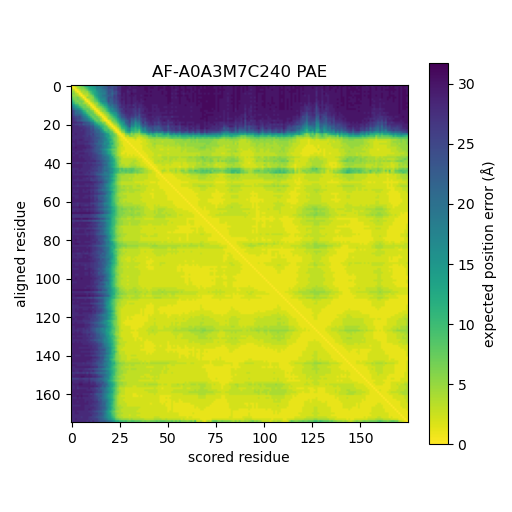. PHE A 1 117 ? 4.052 -1.099 0.678 1.00 98.88 117 PHE A O 1
ATOM 860 N N . GLU A 1 118 ? 3.699 -0.016 -1.256 1.00 98.62 118 GLU A N 1
ATOM 861 C CA . GLU A 1 118 ? 4.116 -1.115 -2.131 1.00 98.62 118 GLU A CA 1
ATOM 862 C C . GLU A 1 118 ? 5.066 -0.594 -3.210 1.00 98.62 118 GLU A C 1
ATOM 864 O O . GLU A 1 118 ? 4.802 0.434 -3.847 1.00 98.62 118 GLU A O 1
ATOM 869 N N . ARG A 1 119 ? 6.179 -1.304 -3.408 1.00 98.25 119 ARG A N 1
ATOM 870 C CA . ARG A 1 119 ? 7.087 -1.089 -4.532 1.00 98.25 119 ARG A CA 1
ATOM 871 C C . ARG A 1 119 ? 6.484 -1.747 -5.766 1.00 98.25 119 ARG A C 1
ATOM 873 O O . ARG A 1 119 ? 6.513 -2.964 -5.900 1.00 98.25 119 ARG A O 1
ATOM 880 N N . ASP A 1 120 ? 5.972 -0.934 -6.677 1.00 97.94 120 ASP A N 1
ATOM 881 C CA . ASP A 1 120 ? 5.322 -1.375 -7.910 1.00 97.94 120 ASP A CA 1
ATOM 882 C C . ASP A 1 120 ? 6.173 -1.023 -9.140 1.00 97.94 120 ASP A C 1
ATOM 884 O O . ASP A 1 120 ? 6.914 -0.038 -9.120 1.00 97.94 120 ASP A O 1
ATOM 888 N N . PRO A 1 121 ? 6.081 -1.779 -10.243 1.00 97.44 121 PRO A N 1
ATOM 889 C CA . PRO A 1 121 ? 6.761 -1.425 -11.480 1.00 97.44 121 PRO A CA 1
ATOM 890 C C . PRO A 1 121 ? 5.961 -0.364 -12.252 1.00 97.44 121 PRO A C 1
ATOM 892 O O . PRO A 1 121 ? 4.736 -0.396 -12.272 1.00 97.44 121 PRO A O 1
ATOM 895 N N . LEU A 1 122 ? 6.632 0.552 -12.958 1.00 96.75 122 LEU A N 1
ATOM 896 C CA . LEU A 1 122 ? 5.966 1.536 -13.832 1.00 96.75 122 LEU A CA 1
ATOM 897 C C . LEU A 1 122 ? 5.408 0.934 -15.130 1.00 96.75 122 LEU A C 1
ATOM 899 O O . LEU A 1 122 ? 4.601 1.566 -15.811 1.00 96.75 122 LEU A O 1
ATOM 903 N N . LEU A 1 123 ? 5.829 -0.282 -15.473 1.00 97.31 123 LEU A N 1
ATOM 904 C CA . LEU A 1 123 ? 5.323 -1.065 -16.597 1.00 97.31 123 LEU A CA 1
ATOM 905 C C . LEU A 1 123 ? 4.953 -2.461 -16.095 1.00 97.31 123 LEU A C 1
ATOM 907 O O . LEU A 1 123 ? 5.606 -2.966 -15.190 1.00 97.31 123 LEU A O 1
ATOM 911 N N . ASN A 1 124 ? 3.953 -3.110 -16.685 1.00 97.50 124 ASN A N 1
ATOM 912 C CA . ASN A 1 124 ? 3.659 -4.511 -16.400 1.00 97.50 124 ASN A CA 1
ATOM 913 C C . ASN A 1 124 ? 4.869 -5.367 -16.811 1.00 97.50 124 ASN A C 1
ATOM 915 O O . ASN A 1 124 ? 5.159 -5.415 -18.014 1.00 97.50 124 ASN A O 1
ATOM 919 N N . PRO A 1 125 ? 5.587 -6.005 -15.868 1.00 97.94 125 PRO A N 1
ATOM 920 C CA . PRO A 1 125 ? 6.795 -6.744 -16.200 1.00 97.94 125 PRO A CA 1
ATOM 921 C C . PRO A 1 125 ? 6.494 -7.860 -17.200 1.00 97.94 125 PRO A C 1
ATOM 923 O O . PRO A 1 125 ? 5.511 -8.586 -17.065 1.00 97.94 125 PRO A O 1
ATOM 926 N N . ALA A 1 126 ? 7.335 -7.960 -18.223 1.00 97.50 126 ALA A N 1
ATOM 927 C CA . ALA A 1 126 ? 7.259 -8.965 -19.280 1.00 97.50 126 ALA A CA 1
ATOM 928 C C . ALA A 1 126 ? 8.667 -9.196 -19.860 1.00 97.50 126 ALA A C 1
ATOM 930 O O . ALA A 1 126 ? 9.557 -8.387 -19.593 1.00 97.50 126 ALA A O 1
ATOM 931 N N . PRO A 1 127 ? 8.905 -10.199 -20.725 1.00 97.06 127 PRO A N 1
ATOM 932 C CA . PRO A 1 127 ? 10.242 -10.454 -21.276 1.00 97.06 127 PRO A CA 1
ATOM 933 C C . PRO A 1 127 ? 10.911 -9.250 -21.967 1.00 97.06 127 PRO A C 1
ATOM 935 O O . PRO A 1 127 ? 12.132 -9.126 -21.937 1.00 97.06 127 PRO A O 1
ATOM 938 N N . ALA A 1 128 ? 10.131 -8.337 -22.561 1.00 95.56 128 ALA A N 1
ATOM 939 C CA . ALA A 1 128 ? 10.641 -7.112 -23.191 1.00 95.56 128 ALA A CA 1
ATOM 940 C C . ALA A 1 128 ? 10.946 -5.966 -22.196 1.00 95.56 128 ALA A C 1
ATOM 942 O O . ALA A 1 128 ? 11.584 -4.983 -22.562 1.00 95.56 128 ALA A O 1
ATOM 943 N N . CYS A 1 129 ? 10.500 -6.086 -20.946 1.00 96.25 129 CYS A N 1
ATOM 944 C CA . CYS A 1 129 ? 10.713 -5.142 -19.848 1.00 96.25 129 CYS A CA 1
ATOM 945 C C . CYS A 1 129 ? 10.762 -5.913 -18.510 1.00 96.25 129 CYS A C 1
ATOM 947 O O . CYS A 1 129 ? 9.875 -5.767 -17.668 1.00 96.25 129 CYS A O 1
ATOM 949 N N . PRO A 1 130 ? 11.764 -6.785 -18.306 1.00 97.31 130 PRO A N 1
ATOM 950 C CA . PRO A 1 130 ? 11.718 -7.771 -17.227 1.00 97.31 130 PRO A CA 1
ATOM 951 C C . PRO A 1 130 ? 11.900 -7.149 -15.838 1.00 97.31 130 PRO A C 1
ATOM 953 O O . PRO A 1 130 ? 11.397 -7.691 -14.861 1.00 97.31 130 PRO A O 1
ATOM 956 N N . ASN A 1 131 ? 12.585 -6.004 -15.748 1.00 97.38 131 ASN A N 1
ATOM 957 C CA . ASN A 1 131 ? 12.765 -5.241 -14.513 1.00 97.38 131 ASN A CA 1
ATOM 958 C C . ASN A 1 131 ? 12.539 -3.736 -14.770 1.00 97.38 131 ASN A C 1
ATOM 960 O O . ASN A 1 131 ? 13.506 -2.994 -14.965 1.00 97.38 131 ASN A O 1
ATOM 964 N N . PRO A 1 132 ? 11.277 -3.277 -14.873 1.00 96.50 132 PRO A N 1
ATOM 965 C CA . PRO A 1 132 ? 10.963 -1.873 -15.127 1.00 96.50 132 PRO A CA 1
ATOM 966 C C . PRO A 1 132 ? 11.418 -0.955 -13.988 1.00 96.50 132 PRO A C 1
ATOM 968 O O . PRO A 1 132 ? 11.679 -1.398 -12.871 1.00 96.50 132 PRO A O 1
ATOM 971 N N . LEU A 1 133 ? 11.454 0.355 -14.250 1.00 96.69 133 LEU A N 1
ATOM 972 C CA . LEU A 1 133 ? 11.676 1.336 -13.187 1.00 96.69 133 LEU A CA 1
ATOM 973 C C . LEU A 1 133 ? 10.574 1.232 -12.115 1.00 96.69 133 LEU A C 1
ATOM 975 O O . LEU A 1 133 ? 9.403 1.075 -12.474 1.00 96.69 133 LEU A O 1
ATOM 979 N N . PRO A 1 134 ? 10.926 1.338 -10.823 1.00 97.44 134 PRO A N 1
ATOM 980 C CA . PRO A 1 134 ? 9.959 1.263 -9.740 1.00 97.44 134 PRO A CA 1
ATOM 981 C C . PRO A 1 134 ? 9.194 2.575 -9.539 1.00 97.44 134 PRO A C 1
ATOM 983 O O . PRO A 1 134 ? 9.637 3.665 -9.905 1.00 97.44 134 PRO A O 1
ATOM 986 N N . THR A 1 135 ? 8.065 2.454 -8.858 1.00 97.69 135 THR A N 1
ATOM 987 C CA . THR A 1 135 ? 7.326 3.521 -8.193 1.00 97.69 135 THR 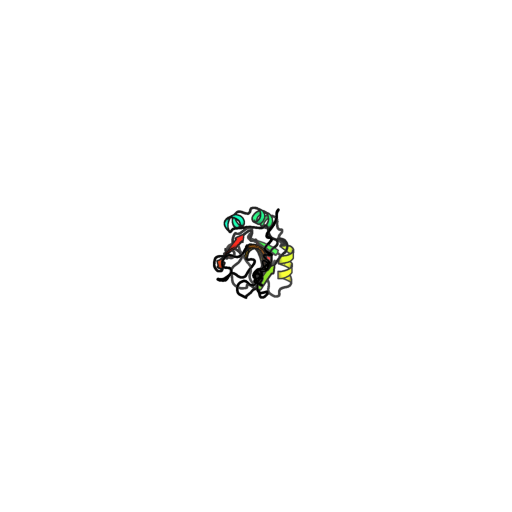A CA 1
ATOM 988 C C . THR A 1 135 ? 6.858 3.024 -6.825 1.00 97.69 135 THR A C 1
ATOM 990 O O . THR A 1 135 ? 6.799 1.820 -6.581 1.00 97.69 135 THR A O 1
ATOM 993 N N . THR A 1 136 ? 6.532 3.943 -5.921 1.00 98.44 136 THR A N 1
ATOM 994 C CA . THR A 1 136 ? 6.016 3.602 -4.591 1.00 98.44 136 THR A CA 1
ATOM 995 C C . THR A 1 136 ? 4.549 3.993 -4.519 1.00 98.44 136 THR A C 1
ATOM 997 O O . THR A 1 136 ? 4.219 5.179 -4.422 1.00 98.44 136 THR A O 1
ATOM 1000 N N . ASN A 1 137 ? 3.662 3.005 -4.539 1.00 98.44 137 ASN A N 1
ATOM 1001 C CA . ASN A 1 137 ? 2.233 3.219 -4.357 1.00 98.44 137 ASN A CA 1
ATOM 1002 C C . ASN A 1 137 ? 1.858 3.203 -2.876 1.00 98.44 137 ASN A C 1
ATOM 1004 O O . ASN A 1 137 ? 2.451 2.486 -2.075 1.00 98.44 137 ASN A O 1
ATOM 1008 N N . ILE A 1 138 ? 0.839 3.985 -2.524 1.00 98.81 138 ILE A N 1
ATOM 1009 C CA . ILE A 1 138 ? 0.171 3.910 -1.224 1.00 98.81 138 ILE A CA 1
ATOM 1010 C C . ILE A 1 138 ? -1.165 3.229 -1.477 1.00 98.81 138 ILE A C 1
ATOM 1012 O O . ILE A 1 138 ? -2.063 3.823 -2.083 1.00 98.81 138 ILE A O 1
ATOM 1016 N N . LYS A 1 139 ? -1.286 1.969 -1.070 1.00 98.75 139 LYS A N 1
ATOM 1017 C CA . LYS A 1 139 ? -2.476 1.159 -1.327 1.00 98.75 139 LYS A CA 1
ATOM 1018 C C . LYS A 1 139 ? -3.374 1.139 -0.106 1.00 98.75 139 LYS A C 1
ATOM 1020 O O . LYS A 1 139 ? -2.906 1.030 1.019 1.00 98.75 139 LYS A O 1
ATOM 1025 N N . CYS A 1 140 ? -4.674 1.230 -0.351 1.00 98.81 140 CYS A N 1
ATOM 1026 C CA . CYS A 1 140 ? -5.746 1.026 0.610 1.00 98.81 140 CYS A CA 1
ATOM 1027 C C . CYS A 1 140 ? -6.548 -0.196 0.166 1.00 98.81 140 CYS A C 1
ATOM 1029 O O . CYS A 1 140 ? -7.382 -0.094 -0.730 1.00 98.81 140 CYS A O 1
ATOM 1031 N N . SER A 1 141 ? -6.265 -1.353 0.754 1.00 98.88 141 SER A N 1
ATOM 1032 C CA . SER A 1 141 ? -7.004 -2.592 0.504 1.00 98.88 141 SER A CA 1
ATOM 1033 C C . SER A 1 141 ? -8.213 -2.706 1.427 1.00 98.88 141 SER A C 1
ATOM 1035 O O . SER A 1 141 ? -8.122 -2.376 2.611 1.00 98.88 141 SER A O 1
ATOM 1037 N N . LEU A 1 142 ? -9.337 -3.177 0.889 1.00 98.88 142 LEU A N 1
ATOM 1038 C CA . LEU A 1 142 ? -10.580 -3.369 1.632 1.00 98.88 142 LEU A CA 1
ATOM 1039 C C . LEU A 1 142 ? -10.849 -4.851 1.889 1.00 98.88 142 LEU A C 1
ATOM 1041 O O . LEU A 1 142 ? -10.563 -5.698 1.040 1.00 98.88 142 LEU A O 1
ATOM 1045 N N . TRP A 1 143 ? -11.436 -5.144 3.048 1.00 98.81 143 TRP A N 1
ATOM 1046 C CA . TRP A 1 143 ? -11.645 -6.503 3.530 1.00 98.81 143 TRP A CA 1
ATOM 1047 C C . TRP A 1 143 ? -13.041 -6.680 4.127 1.00 98.81 143 TRP A C 1
ATOM 1049 O O . TRP A 1 143 ? -13.478 -5.914 4.988 1.00 98.81 143 TRP A O 1
ATOM 1059 N N . GLY A 1 144 ? -13.730 -7.736 3.700 1.00 98.56 144 GLY A N 1
ATOM 1060 C CA . GLY A 1 144 ? -15.021 -8.172 4.232 1.00 98.56 144 GLY A CA 1
ATOM 1061 C C . GLY A 1 144 ? -14.918 -8.926 5.559 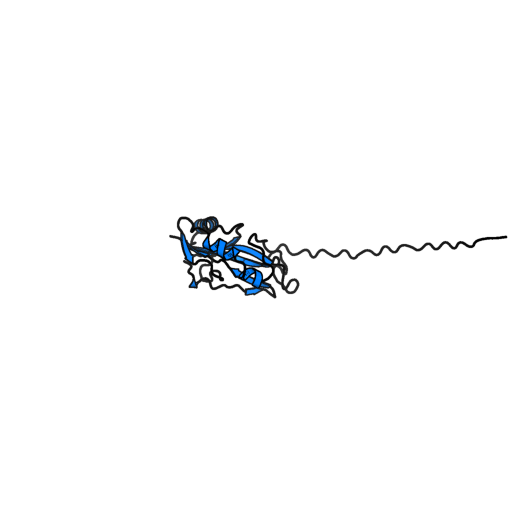1.00 98.56 144 GLY A C 1
ATOM 1062 O O . GLY A 1 144 ? -15.934 -9.225 6.180 1.00 9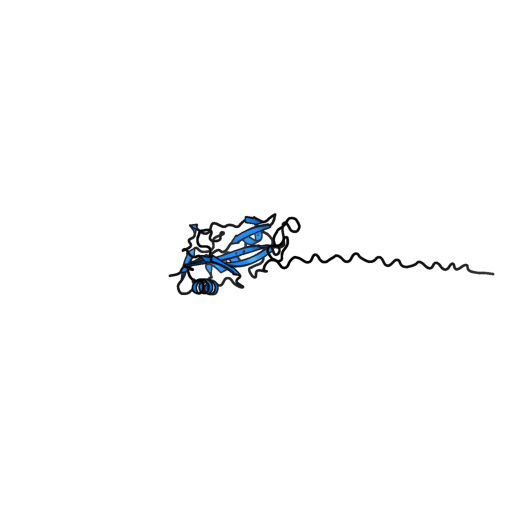8.56 144 GLY A O 1
ATOM 1063 N N . SER A 1 145 ? -13.701 -9.187 6.029 1.00 98.12 145 SER A N 1
ATOM 1064 C CA . SER A 1 145 ? -13.402 -9.834 7.307 1.00 98.12 145 SER A CA 1
ATOM 1065 C C . SER A 1 145 ? -12.470 -8.950 8.136 1.00 98.12 145 SER A C 1
ATOM 1067 O O . SER A 1 145 ? -11.677 -8.207 7.552 1.00 98.12 145 SER A O 1
ATOM 1069 N N . PRO A 1 146 ? -12.515 -9.028 9.480 1.00 98.38 146 PRO A N 1
ATOM 1070 C CA . PRO A 1 146 ? -11.514 -8.389 10.326 1.00 98.38 146 PRO A CA 1
ATOM 1071 C C . PRO A 1 146 ? -10.088 -8.811 9.941 1.00 98.38 146 PRO A C 1
ATOM 1073 O O . PRO A 1 146 ? -9.849 -9.960 9.572 1.00 98.38 146 PRO A O 1
ATOM 1076 N N . VAL A 1 147 ? -9.136 -7.888 10.050 1.00 98.75 147 VAL A N 1
ATOM 1077 C CA . VAL A 1 147 ? -7.702 -8.125 9.832 1.00 98.75 147 VAL A CA 1
ATOM 1078 C C . VAL A 1 147 ? -6.957 -8.190 11.165 1.00 98.75 147 VAL A C 1
ATOM 1080 O O . VAL A 1 147 ? -7.446 -7.718 12.196 1.00 98.75 147 VAL A O 1
ATOM 1083 N N . SER A 1 148 ? -5.757 -8.768 11.163 1.00 98.69 148 SER A N 1
ATOM 1084 C CA . SER A 1 148 ? -4.871 -8.817 12.332 1.00 98.69 148 SER A CA 1
ATOM 1085 C C . SER A 1 148 ? -3.403 -8.858 11.906 1.00 98.69 148 SER A C 1
ATOM 1087 O O . SER A 1 148 ? -3.102 -9.039 10.733 1.00 98.69 148 SER A O 1
ATOM 1089 N N . ALA A 1 149 ? -2.465 -8.724 12.847 1.00 98.56 149 ALA A N 1
ATOM 1090 C CA . ALA A 1 149 ? -1.044 -8.873 12.518 1.00 98.56 149 ALA A CA 1
ATOM 1091 C C . ALA A 1 149 ? -0.740 -10.232 11.857 1.00 98.56 149 ALA A C 1
ATOM 1093 O O . ALA A 1 149 ? 0.094 -10.305 10.966 1.00 98.56 149 ALA A O 1
ATOM 1094 N N . ALA A 1 150 ? -1.465 -11.293 12.231 1.00 98.50 150 ALA A N 1
ATOM 1095 C CA . ALA A 1 150 ? -1.299 -12.622 11.645 1.00 98.50 150 ALA A CA 1
ATOM 1096 C C . ALA A 1 150 ? -1.773 -12.714 10.185 1.00 98.50 150 ALA A C 1
ATOM 1098 O O . ALA A 1 150 ? -1.419 -13.664 9.496 1.00 98.50 150 ALA A O 1
ATOM 1099 N N . THR A 1 151 ? -2.573 -11.755 9.707 1.00 98.62 151 THR A N 1
ATOM 1100 C CA . THR A 1 151 ? -2.992 -11.713 8.302 1.00 98.62 151 THR A CA 1
ATOM 1101 C C . THR A 1 151 ? -2.005 -10.938 7.436 1.00 98.62 151 THR A C 1
ATOM 1103 O O . THR A 1 151 ? -2.078 -11.064 6.222 1.00 98.62 151 THR A O 1
ATOM 1106 N N . ALA A 1 152 ? -1.084 -10.162 8.017 1.00 98.56 152 ALA A N 1
ATOM 1107 C CA . ALA A 1 152 ? -0.097 -9.339 7.313 1.00 98.56 152 ALA A CA 1
ATOM 1108 C C . ALA A 1 152 ? 1.067 -10.179 6.740 1.00 98.56 152 ALA A C 1
ATOM 1110 O O . ALA A 1 152 ? 2.213 -10.010 7.138 1.00 98.56 152 ALA A O 1
ATOM 1111 N N . THR A 1 153 ? 0.757 -11.132 5.858 1.00 98.50 153 THR A N 1
ATOM 1112 C CA . THR A 1 153 ? 1.694 -12.165 5.373 1.00 98.50 153 THR A CA 1
ATOM 1113 C C . THR A 1 153 ? 2.011 -12.075 3.882 1.00 98.50 153 THR A C 1
ATOM 1115 O O . THR A 1 153 ? 2.860 -12.818 3.399 1.00 98.50 153 THR A O 1
ATOM 1118 N N . ASN A 1 154 ? 1.362 -11.177 3.135 1.00 98.25 154 ASN A N 1
ATOM 1119 C CA . ASN A 1 154 ? 1.786 -10.886 1.769 1.00 98.25 154 ASN A CA 1
ATOM 1120 C C . ASN A 1 154 ? 2.955 -9.901 1.814 1.00 98.25 154 ASN A C 1
ATOM 1122 O O . ASN A 1 154 ? 2.745 -8.692 1.896 1.00 98.25 154 ASN A O 1
ATOM 1126 N N . GLU A 1 155 ? 4.168 -10.440 1.771 1.00 97.62 155 GLU A N 1
ATOM 1127 C CA . GLU A 1 155 ? 5.437 -9.697 1.739 1.00 97.62 155 GLU A CA 1
ATOM 1128 C C . GLU A 1 155 ? 5.844 -9.290 0.307 1.00 97.62 155 GLU A C 1
ATOM 1130 O O . GLU A 1 155 ? 6.886 -8.674 0.100 1.00 97.62 155 GLU A O 1
ATOM 1135 N N . GLY A 1 156 ? 4.996 -9.587 -0.684 1.00 96.56 156 GLY A N 1
ATOM 1136 C CA . GLY A 1 156 ? 5.242 -9.325 -2.095 1.00 96.56 156 GLY A CA 1
ATOM 1137 C C . GLY A 1 156 ? 5.683 -10.565 -2.874 1.00 96.56 156 GLY A C 1
ATOM 1138 O O . GLY A 1 156 ? 5.604 -11.704 -2.404 1.00 96.56 156 GLY A O 1
ATOM 1139 N N . GLN A 1 157 ? 6.078 -10.353 -4.128 1.00 97.62 157 GLN A N 1
ATOM 1140 C CA . GLN A 1 157 ? 6.387 -11.419 -5.073 1.00 97.62 157 GLN A CA 1
ATOM 1141 C C . GLN A 1 157 ? 7.209 -10.910 -6.253 1.00 97.62 157 GLN A C 1
ATOM 1143 O O . GLN A 1 157 ? 7.177 -9.732 -6.617 1.00 97.62 157 GLN A O 1
ATOM 1148 N N . TYR A 1 158 ? 7.885 -11.832 -6.929 1.00 98.06 158 TYR A N 1
ATOM 1149 C CA . TYR A 1 158 ? 8.505 -11.542 -8.215 1.00 98.06 158 TYR A CA 1
ATOM 1150 C C . TYR A 1 158 ? 7.470 -11.528 -9.343 1.00 98.06 158 TYR A C 1
ATOM 1152 O O . TYR A 1 158 ? 6.625 -12.417 -9.460 1.00 98.06 158 TYR A O 1
ATOM 1160 N N . ARG A 1 159 ? 7.580 -10.518 -10.207 1.00 97.12 159 ARG A N 1
ATOM 1161 C CA . ARG A 1 159 ? 6.908 -10.404 -11.504 1.00 97.12 159 ARG A CA 1
ATOM 1162 C C . ARG A 1 159 ? 8.002 -10.245 -12.551 1.00 97.12 159 ARG A C 1
ATOM 1164 O O . ARG A 1 159 ? 8.610 -9.181 -12.643 1.00 97.12 159 ARG A O 1
ATOM 1171 N N . GLU A 1 160 ? 8.282 -11.306 -13.302 1.00 97.50 160 GLU A N 1
ATOM 1172 C CA . GLU A 1 160 ? 9.529 -11.416 -14.073 1.00 97.50 160 GLU A CA 1
ATOM 1173 C C . GLU A 1 160 ? 10.754 -11.197 -13.163 1.00 97.50 160 GLU A C 1
ATOM 1175 O O . GLU A 1 160 ? 10.935 -11.928 -12.191 1.00 97.50 160 GLU A O 1
ATOM 1180 N N . GLN A 1 161 ? 11.586 -10.192 -13.443 1.00 98.00 161 GLN A N 1
ATOM 1181 C CA . GLN A 1 161 ? 12.757 -9.832 -12.638 1.00 98.00 161 GLN A CA 1
ATOM 1182 C C . GLN A 1 161 ? 12.482 -8.662 -11.683 1.00 98.00 161 GLN A C 1
ATOM 1184 O O . GLN A 1 161 ? 13.382 -8.253 -10.951 1.00 98.00 161 GLN A O 1
ATOM 1189 N N . PHE A 1 162 ? 11.270 -8.102 -11.686 1.00 98.38 162 PHE A N 1
ATOM 1190 C CA . PHE A 1 162 ? 10.885 -7.048 -10.758 1.00 98.38 162 PHE A CA 1
ATOM 1191 C C . PHE A 1 162 ? 10.322 -7.659 -9.475 1.00 98.38 162 PHE A C 1
ATOM 1193 O O . PHE A 1 162 ? 9.341 -8.402 -9.516 1.00 98.38 162 PHE A O 1
ATOM 1200 N N . HIS A 1 163 ? 10.906 -7.314 -8.333 1.00 98.38 163 HIS A N 1
ATOM 1201 C CA . HIS A 1 163 ? 10.400 -7.724 -7.030 1.00 98.38 163 HIS A CA 1
ATOM 1202 C C . HIS A 1 163 ? 9.463 -6.656 -6.459 1.00 98.38 163 HIS A C 1
ATOM 1204 O O . HIS A 1 163 ? 9.853 -5.502 -6.249 1.00 98.38 163 HIS A O 1
ATOM 1210 N N . VAL A 1 164 ? 8.207 -7.043 -6.254 1.00 98.31 164 VAL A N 1
ATOM 1211 C CA . VAL A 1 164 ? 7.247 -6.268 -5.472 1.00 98.31 164 VAL A CA 1
ATOM 1212 C C . VAL A 1 164 ? 7.530 -6.545 -4.006 1.00 98.31 164 VAL A C 1
ATOM 1214 O O . VAL A 1 164 ? 7.614 -7.707 -3.628 1.00 98.31 164 VAL A O 1
ATOM 1217 N N . VAL A 1 165 ? 7.654 -5.488 -3.207 1.00 98.44 165 VAL A N 1
ATOM 1218 C CA . VAL A 1 165 ? 7.856 -5.553 -1.752 1.00 98.44 165 VAL A CA 1
ATOM 1219 C C . VAL A 1 165 ? 6.926 -4.569 -1.057 1.00 98.44 165 VAL A C 1
ATOM 1221 O O . VAL A 1 165 ? 6.497 -3.575 -1.658 1.00 98.44 165 VAL A O 1
ATOM 1224 N N . ILE A 1 166 ? 6.601 -4.849 0.202 1.00 98.75 166 ILE A N 1
ATOM 1225 C CA . ILE A 1 166 ? 5.627 -4.098 0.998 1.00 98.75 166 ILE A CA 1
ATOM 1226 C C . ILE A 1 166 ? 6.281 -3.614 2.295 1.00 98.75 166 ILE A C 1
ATOM 1228 O O . ILE A 1 166 ? 7.194 -4.240 2.816 1.00 98.75 166 ILE A O 1
ATOM 1232 N N . ALA A 1 167 ? 5.863 -2.446 2.786 1.00 98.56 167 ALA A N 1
ATOM 1233 C CA . ALA A 1 167 ? 6.345 -1.887 4.047 1.00 98.56 167 ALA A CA 1
ATOM 1234 C C . ALA A 1 167 ? 5.338 -0.896 4.642 1.00 98.56 167 ALA A C 1
ATOM 1236 O O . ALA A 1 167 ? 4.439 -0.392 3.955 1.00 98.56 167 ALA A O 1
ATOM 1237 N N . GLY A 1 168 ? 5.509 -0.573 5.928 1.00 98.56 168 GLY A N 1
ATOM 1238 C CA . GLY A 1 168 ? 4.685 0.424 6.616 1.00 98.56 168 GLY A CA 1
ATOM 1239 C C . GLY A 1 168 ? 3.202 0.065 6.580 1.00 98.56 168 GLY A C 1
ATOM 1240 O O . GLY A 1 168 ? 2.368 0.911 6.266 1.00 98.56 168 GLY A O 1
ATOM 1241 N N . SER A 1 169 ? 2.880 -1.206 6.817 1.00 98.88 169 SER A N 1
ATOM 1242 C CA . SER A 1 169 ? 1.531 -1.756 6.690 1.00 98.88 169 SER A CA 1
ATOM 1243 C C . SER A 1 169 ? 0.747 -1.645 7.996 1.00 98.88 169 SER A C 1
ATOM 1245 O O . SER A 1 169 ? 1.142 -2.211 9.018 1.00 98.88 169 SER A O 1
ATOM 1247 N N . ASP A 1 170 ? -0.393 -0.958 7.949 1.00 98.94 170 ASP A N 1
ATOM 1248 C CA . ASP A 1 170 ? -1.329 -0.810 9.063 1.00 98.94 170 ASP A CA 1
ATOM 1249 C C . ASP A 1 170 ? -2.687 -1.427 8.727 1.00 98.94 170 ASP A C 1
ATOM 1251 O O . ASP A 1 170 ? -3.252 -1.182 7.658 1.00 98.94 170 ASP A O 1
ATOM 1255 N N . GLY A 1 171 ? -3.260 -2.181 9.664 1.00 98.81 171 GLY A N 1
ATOM 1256 C CA . GLY A 1 171 ? -4.595 -2.767 9.537 1.00 98.81 171 GLY A CA 1
ATOM 1257 C C . GLY A 1 171 ? -5.570 -2.181 10.543 1.00 98.81 171 GLY A C 1
ATOM 1258 O O . GLY A 1 171 ? -5.222 -1.985 11.710 1.00 98.81 171 GLY A O 1
ATOM 1259 N N . PHE A 1 172 ? -6.808 -1.942 10.116 1.00 98.88 172 PHE A N 1
ATOM 1260 C CA . PHE A 1 172 ? -7.855 -1.357 10.947 1.00 98.88 172 PHE A CA 1
ATOM 1261 C C . PHE A 1 172 ? -9.175 -2.104 10.789 1.00 98.88 172 PHE A C 1
ATOM 1263 O O . PHE A 1 172 ? -9.630 -2.339 9.673 1.00 98.88 172 PHE A O 1
ATOM 1270 N N . ASN A 1 173 ? -9.818 -2.403 11.916 1.00 98.81 173 ASN A N 1
ATOM 1271 C CA . ASN A 1 173 ? -11.126 -3.052 11.970 1.00 98.81 173 ASN A CA 1
ATOM 1272 C C . ASN A 1 173 ? -12.205 -2.036 12.340 1.00 98.81 173 ASN A C 1
ATOM 1274 O O . ASN A 1 173 ? -11.987 -1.202 13.225 1.00 98.81 173 ASN A O 1
ATOM 1278 N N . LYS A 1 174 ? -13.357 -2.120 11.671 1.00 98.38 174 LYS A N 1
ATOM 1279 C CA . LYS A 1 174 ? -14.556 -1.337 11.985 1.00 98.38 174 LYS A CA 1
ATOM 1280 C C . LYS A 1 174 ? -15.072 -1.708 13.387 1.00 98.38 174 LYS A C 1
ATOM 1282 O O . LYS A 1 174 ? -14.936 -2.857 13.810 1.00 98.38 174 LYS A O 1
ATOM 1287 N N . GLN A 1 175 ? -15.584 -0.718 14.118 1.00 94.44 175 GLN A N 1
ATOM 1288 C CA . GLN A 1 175 ? -16.170 -0.845 15.461 1.00 94.44 175 GLN A CA 1
ATOM 1289 C C . GLN A 1 175 ? -17.687 -0.984 15.412 1.00 94.44 175 GLN A C 1
ATOM 1291 O O . GLN A 1 175 ? -18.304 -0.355 14.523 1.00 94.44 175 GLN A O 1
#